Pr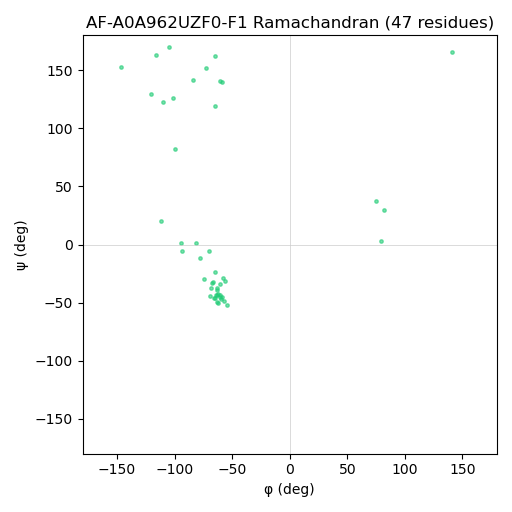otein AF-A0A962UZF0-F1 (afdb_monomer)

Radius of gyration: 10.97 Å; Cα contacts (8 Å, |Δi|>4): 27; chains: 1; bounding box: 27×25×28 Å

Nearest PDB structures (foldseek):
  1ny5-assembly1_A  TM=9.383E-01  e=7.892E-02  Aquifex aeolicus
  6luf-assembly5_E  TM=9.198E-01  e=1.032E-01  Vibrio cholerae O395
  3m0e-assembly1_A  TM=9.059E-01  e=8.440E-02  Aquifex aeolicus
  2bjw-assembly1_A  TM=9.474E-01  e=1.767E-01  Escherichia coli K-12
  2c9c-assembly1_A  TM=9.547E-01  e=3.025E-01  Escherichia coli K-12

Foldseek 3Di:
DQPDPVSVVLVVVLLVQLADPDDDDFDDDPPPCSVVSVLSSQCNHPNND

Secondary structure (DSSP, 8-state):
---SHHHHHHHHHHHHHHT--S-------TTS-HHHHHHHHHHTSTT--

pLDDT: mean 91.37, std 5.62, range [67.06, 96.62]

Sequence (49 aa):
LGRSAAMDRVRTLIHKLARSQAPILITGESGTGKELAARSIHASGPRAD

Solvent-accessible surface area (backbone atoms only — not comparable to full-atom values): 3185 Å² total; per-residue (Å²): 135,78,90,43,76,67,48,53,50,50,52,53,49,36,63,61,51,12,75,51,91,68,91,82,88,85,83,79,68,88,91,74,51,61,71,56,52,52,49,53,20,41,66,65,20,95,77,47,128

Structure (mmCIF, N/CA/C/O backbone):
data_AF-A0A962UZF0-F1
#
_entry.id   AF-A0A962UZF0-F1
#
loop_
_atom_site.group_PDB
_atom_site.id
_atom_site.type_symbol
_atom_site.label_atom_id
_atom_site.label_alt_id
_atom_site.label_comp_id
_atom_site.label_asym_id
_atom_site.label_entity_id
_atom_site.label_seq_id
_atom_site.pdbx_PDB_ins_code
_atom_site.Cartn_x
_atom_site.Cartn_y
_atom_site.Car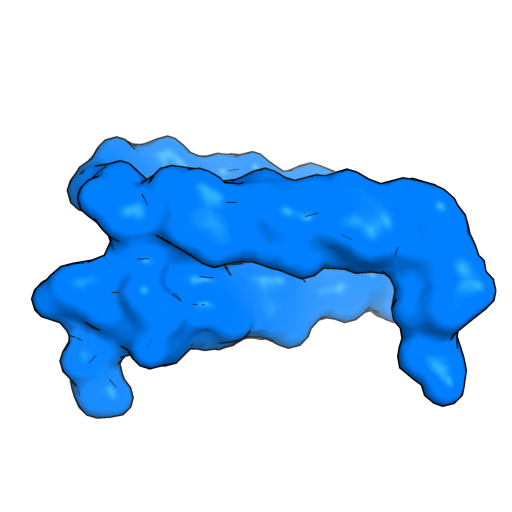tn_z
_atom_site.occupancy
_atom_site.B_iso_or_equiv
_atom_site.auth_seq_id
_atom_site.auth_comp_id
_atom_site.auth_asym_id
_atom_site.auth_atom_id
_atom_site.pdbx_PDB_model_num
ATOM 1 N N . LEU A 1 1 ? 2.859 4.143 -19.621 1.00 67.06 1 LEU A N 1
ATOM 2 C CA . LEU A 1 1 ? 3.715 3.527 -18.578 1.00 67.06 1 LEU A CA 1
ATOM 3 C C . LEU A 1 1 ? 2.820 2.813 -17.561 1.00 67.06 1 LEU A C 1
ATOM 5 O O . LEU A 1 1 ? 1.699 3.263 -17.363 1.00 67.06 1 LEU A O 1
ATOM 9 N N . GLY A 1 2 ? 3.252 1.681 -16.992 1.00 78.94 2 GLY A N 1
ATOM 10 C CA . GLY A 1 2 ? 2.472 0.937 -15.983 1.00 78.94 2 GLY A CA 1
ATOM 11 C C . GLY A 1 2 ? 1.271 0.140 -16.519 1.00 78.94 2 GLY A C 1
ATOM 12 O O . GLY A 1 2 ? 0.219 0.116 -15.885 1.00 78.94 2 GLY A O 1
ATOM 13 N N . ARG A 1 3 ? 1.393 -0.468 -17.706 1.00 88.62 3 ARG A N 1
ATOM 14 C CA . ARG A 1 3 ? 0.397 -1.393 -18.277 1.00 88.62 3 ARG A CA 1
ATOM 15 C C . ARG A 1 3 ? 0.872 -2.823 -18.031 1.00 88.62 3 ARG A C 1
ATOM 17 O O . ARG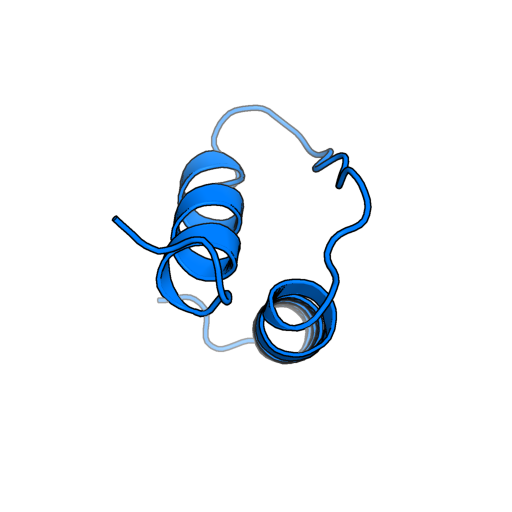 A 1 3 ? 1.549 -3.404 -18.870 1.00 88.62 3 ARG A O 1
ATOM 24 N N . SER A 1 4 ? 0.614 -3.335 -16.837 1.00 95.50 4 SER A N 1
ATOM 25 C CA . SER A 1 4 ? 0.924 -4.713 -16.464 1.00 95.50 4 SER A CA 1
AT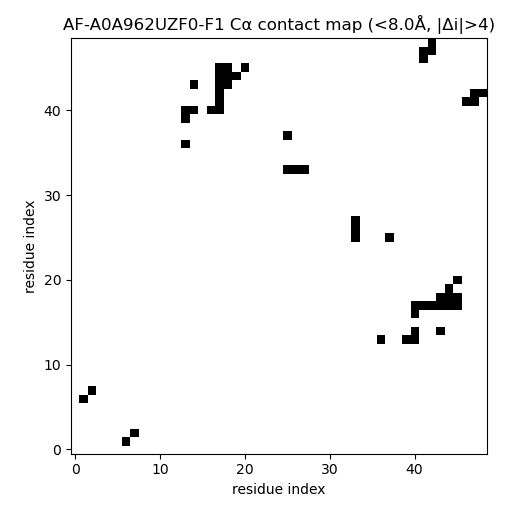OM 26 C C . SER A 1 4 ? -0.134 -5.220 -15.496 1.00 95.50 4 SER A C 1
ATOM 28 O O . SER A 1 4 ? -0.688 -4.441 -14.719 1.00 95.50 4 SER A O 1
ATOM 30 N N . ALA A 1 5 ? -0.356 -6.535 -15.483 1.00 95.69 5 ALA A N 1
ATOM 31 C CA . ALA A 1 5 ? -1.312 -7.152 -14.567 1.00 95.69 5 ALA A CA 1
ATOM 32 C C . ALA A 1 5 ? -1.006 -6.828 -13.090 1.00 95.69 5 ALA A C 1
ATOM 34 O O . ALA A 1 5 ? -1.917 -6.700 -12.276 1.00 95.69 5 ALA A O 1
ATOM 35 N N . ALA A 1 6 ? 0.272 -6.652 -12.736 1.00 92.69 6 ALA A N 1
ATOM 36 C CA . ALA A 1 6 ? 0.670 -6.217 -11.400 1.00 92.69 6 ALA A CA 1
ATOM 37 C C . ALA A 1 6 ? 0.174 -4.794 -11.091 1.00 92.69 6 ALA A C 1
ATOM 39 O O . ALA A 1 6 ? -0.414 -4.566 -10.036 1.00 92.69 6 ALA A O 1
ATOM 40 N N . MET A 1 7 ? 0.337 -3.853 -12.025 1.00 93.88 7 MET A N 1
ATOM 41 C CA . MET A 1 7 ? -0.148 -2.482 -11.849 1.00 93.88 7 MET A CA 1
ATOM 42 C C . MET A 1 7 ? -1.677 -2.400 -11.810 1.00 93.88 7 MET A C 1
ATOM 44 O O . MET A 1 7 ? -2.221 -1.584 -11.068 1.00 93.88 7 MET A O 1
ATOM 48 N N . ASP A 1 8 ? -2.384 -3.268 -12.533 1.00 94.75 8 ASP A N 1
ATOM 49 C CA . ASP A 1 8 ? -3.851 -3.332 -12.471 1.00 94.75 8 ASP A CA 1
ATOM 50 C C . ASP A 1 8 ? -4.353 -3.843 -11.111 1.00 94.75 8 ASP A C 1
ATOM 52 O O . ASP A 1 8 ? -5.324 -3.314 -10.557 1.00 94.75 8 ASP A O 1
ATOM 56 N N . ARG A 1 9 ? -3.641 -4.805 -10.507 1.00 94.50 9 ARG A N 1
ATOM 57 C CA . ARG A 1 9 ? -3.904 -5.241 -9.125 1.00 94.50 9 ARG A CA 1
ATOM 58 C C . ARG A 1 9 ? -3.665 -4.111 -8.131 1.00 94.50 9 ARG A C 1
ATOM 60 O O . ARG A 1 9 ? -4.497 -3.902 -7.253 1.00 94.50 9 ARG A O 1
ATOM 67 N N . VAL A 1 10 ? -2.575 -3.357 -8.290 1.00 93.19 10 VAL A N 1
ATOM 68 C CA . VAL A 1 10 ? -2.281 -2.191 -7.441 1.00 93.19 10 VAL A CA 1
ATOM 69 C C . VAL A 1 10 ? -3.403 -1.155 -7.535 1.00 93.19 10 VAL A C 1
ATOM 71 O O . VAL A 1 10 ? -3.904 -0.725 -6.501 1.00 93.19 10 VAL A O 1
ATOM 74 N N . ARG A 1 11 ? -3.875 -0.812 -8.741 1.00 93.31 11 ARG A N 1
ATOM 75 C CA . ARG A 1 11 ? -5.013 0.113 -8.928 1.00 93.31 11 ARG A CA 1
ATOM 76 C C . ARG A 1 11 ? -6.282 -0.388 -8.238 1.00 93.31 11 ARG A C 1
ATOM 78 O O . ARG A 1 11 ? -6.938 0.367 -7.525 1.00 93.31 11 ARG A O 1
ATOM 85 N N . THR A 1 12 ? -6.597 -1.672 -8.394 1.00 95.00 12 THR A N 1
ATOM 86 C CA . THR A 1 12 ? -7.751 -2.295 -7.727 1.00 95.00 12 THR A CA 1
ATOM 87 C C . THR A 1 12 ? -7.638 -2.213 -6.201 1.00 95.00 12 THR A C 1
ATOM 89 O O . THR A 1 12 ? -8.609 -1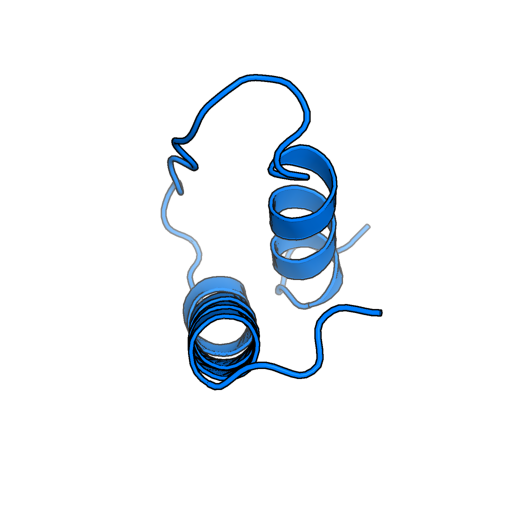.875 -5.521 1.00 95.00 12 THR A O 1
ATOM 92 N N . LEU A 1 13 ? -6.450 -2.482 -5.649 1.00 94.38 13 LEU A N 1
ATOM 93 C CA . LEU A 1 13 ? -6.189 -2.368 -4.213 1.00 94.38 13 LEU A CA 1
ATOM 94 C C . LEU A 1 13 ? -6.323 -0.926 -3.725 1.00 94.38 13 LEU A C 1
ATOM 96 O O . LEU A 1 13 ? -6.972 -0.708 -2.707 1.00 94.38 13 LEU A O 1
ATOM 100 N N . ILE A 1 14 ? -5.785 0.044 -4.468 1.00 94.06 14 ILE A N 1
ATOM 101 C CA . ILE A 1 14 ? -5.918 1.475 -4.166 1.00 94.06 14 ILE A CA 1
ATOM 102 C C . ILE A 1 14 ? -7.397 1.853 -4.030 1.00 94.06 14 ILE A C 1
ATOM 104 O O . ILE A 1 14 ? -7.793 2.375 -2.992 1.00 94.06 14 ILE A O 1
ATOM 108 N N . HIS A 1 15 ? -8.238 1.510 -5.011 1.00 93.81 15 HIS A N 1
ATOM 109 C CA . HIS A 1 15 ? -9.674 1.811 -4.950 1.00 93.81 15 HIS A CA 1
ATOM 110 C C . HIS A 1 15 ? -10.390 1.106 -3.793 1.00 93.81 15 HIS A C 1
ATOM 112 O O . HIS A 1 15 ? -11.281 1.676 -3.162 1.00 93.81 15 HIS A O 1
ATOM 118 N N . LYS A 1 16 ? -10.009 -0.139 -3.484 1.00 94.00 16 LYS A N 1
ATOM 119 C CA . LYS A 1 16 ? -10.594 -0.870 -2.356 1.00 94.00 16 LYS A CA 1
ATOM 120 C C . LYS A 1 16 ? -10.240 -0.204 -1.025 1.00 94.00 16 LYS A C 1
ATOM 122 O O . LYS A 1 16 ? -11.129 -0.043 -0.191 1.00 94.00 16 LYS A O 1
ATOM 127 N N . LEU A 1 17 ? -8.971 0.162 -0.849 1.00 93.56 17 LEU A N 1
ATOM 128 C CA . LEU A 1 17 ? -8.427 0.731 0.381 1.00 93.56 17 LEU A CA 1
ATOM 129 C C . LEU A 1 17 ? -8.835 2.187 0.596 1.00 93.56 17 LEU A C 1
ATOM 131 O O . LEU A 1 17 ? -9.014 2.578 1.741 1.00 93.56 17 LEU A O 1
ATOM 135 N N . ALA A 1 18 ? -9.058 2.959 -0.466 1.00 93.69 18 ALA A N 1
ATOM 136 C CA . ALA A 1 18 ? -9.507 4.347 -0.366 1.00 93.69 18 ALA A CA 1
ATOM 137 C C . ALA A 1 18 ? -10.834 4.504 0.400 1.00 93.69 18 ALA A C 1
ATOM 139 O O . ALA A 1 18 ? -11.056 5.504 1.069 1.00 93.69 18 ALA A O 1
ATOM 140 N N . ARG A 1 19 ? -11.705 3.486 0.371 1.00 91.31 19 ARG A N 1
ATOM 141 C CA . ARG A 1 19 ? -12.964 3.467 1.140 1.00 91.31 19 ARG A CA 1
ATOM 142 C C . ARG A 1 19 ? -12.771 3.131 2.624 1.00 91.31 19 ARG A C 1
ATOM 144 O O . ARG A 1 19 ? -13.716 3.238 3.400 1.00 91.31 19 ARG A O 1
ATOM 151 N N . SER A 1 20 ? -11.583 2.671 3.014 1.00 89.81 20 SER A N 1
ATOM 152 C CA . SER A 1 20 ? -11.253 2.315 4.392 1.00 89.81 20 SER A CA 1
ATOM 153 C C . SER A 1 20 ? -10.824 3.547 5.183 1.00 89.81 20 SER A C 1
ATOM 155 O O . SER A 1 20 ? -10.079 4.386 4.689 1.00 89.81 20 SER A O 1
ATOM 157 N N . GLN A 1 21 ? -11.242 3.618 6.446 1.00 85.94 21 GLN A N 1
ATOM 158 C CA . GLN A 1 21 ? -10.792 4.645 7.392 1.00 85.94 21 GLN A CA 1
ATOM 159 C C . GLN A 1 21 ? -9.595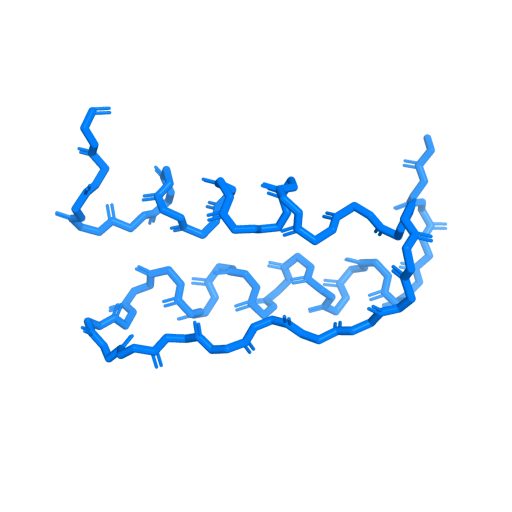 4.191 8.242 1.00 85.94 21 GLN A C 1
ATOM 161 O O . GLN A 1 21 ? -9.070 4.992 9.023 1.00 85.94 21 GLN A O 1
ATOM 166 N N . ALA A 1 22 ? -9.190 2.922 8.119 1.00 90.62 22 ALA A N 1
ATOM 167 C CA . ALA A 1 22 ? -8.086 2.340 8.873 1.00 90.62 22 ALA A CA 1
ATOM 168 C C . ALA A 1 22 ? -6.720 2.865 8.383 1.00 90.62 22 ALA A C 1
ATOM 170 O O . ALA A 1 22 ? -6.586 3.178 7.198 1.00 90.62 22 ALA A O 1
ATOM 171 N N . PRO A 1 23 ? -5.693 2.920 9.252 1.00 90.50 23 PRO A N 1
ATOM 172 C CA . PRO A 1 23 ? -4.328 3.237 8.839 1.00 90.50 23 PRO A CA 1
ATOM 173 C C . PRO A 1 23 ? -3.802 2.248 7.788 1.00 90.50 23 PRO A C 1
ATOM 175 O O . PRO A 1 23 ? -4.029 1.042 7.894 1.00 90.50 23 PRO A O 1
ATOM 178 N N . ILE A 1 24 ? -3.078 2.754 6.786 1.00 90.19 24 ILE A N 1
ATOM 179 C CA . ILE A 1 24 ? -2.513 1.954 5.690 1.00 90.19 24 ILE A CA 1
ATOM 180 C C . ILE A 1 24 ? -0.992 2.113 5.685 1.00 90.19 24 ILE A C 1
ATOM 182 O O . ILE A 1 24 ? -0.481 3.231 5.661 1.00 90.19 24 ILE A O 1
ATOM 186 N N . LEU A 1 25 ? -0.274 0.988 5.656 1.00 93.50 25 LEU A N 1
ATOM 187 C CA . LEU A 1 25 ? 1.175 0.936 5.471 1.00 93.50 25 LEU A CA 1
ATOM 188 C C . LEU A 1 25 ? 1.494 0.545 4.024 1.00 93.50 25 LEU A C 1
ATOM 190 O O . LEU A 1 25 ? 1.040 -0.494 3.549 1.00 93.50 25 LEU A O 1
ATOM 194 N N . ILE A 1 26 ? 2.299 1.357 3.337 1.00 92.75 26 ILE A N 1
ATOM 195 C CA . ILE A 1 26 ? 2.761 1.082 1.970 1.00 92.75 26 ILE A CA 1
ATOM 196 C C . ILE A 1 26 ? 4.252 0.754 2.018 1.00 92.75 26 ILE A C 1
ATOM 198 O O . ILE A 1 26 ? 5.058 1.561 2.478 1.00 92.75 26 ILE A O 1
ATOM 202 N N . THR A 1 27 ? 4.623 -0.422 1.521 1.00 94.69 27 THR A N 1
ATOM 203 C CA . THR A 1 27 ? 6.003 -0.926 1.517 1.00 94.69 27 THR A CA 1
ATOM 204 C C . THR A 1 27 ? 6.528 -1.099 0.093 1.00 94.69 27 THR A C 1
ATOM 206 O O . THR A 1 27 ? 5.768 -1.077 -0.875 1.00 94.69 27 THR A O 1
ATOM 209 N N . GLY A 1 28 ? 7.852 -1.209 -0.044 1.00 93.81 28 GLY A N 1
ATOM 210 C CA . GLY A 1 28 ? 8.539 -1.367 -1.330 1.00 93.81 28 GLY A CA 1
ATOM 211 C C . GLY A 1 28 ? 9.844 -0.578 -1.398 1.00 93.81 28 GLY A C 1
ATOM 212 O O . GLY A 1 28 ? 10.088 0.315 -0.583 1.00 93.81 28 GLY A O 1
ATOM 213 N N . GLU A 1 29 ? 10.675 -0.885 -2.387 1.00 96.62 29 GLU A N 1
ATOM 214 C CA . GLU A 1 29 ? 11.990 -0.262 -2.574 1.00 96.62 29 GLU A CA 1
ATOM 215 C C . GLU A 1 29 ? 11.892 1.239 -2.891 1.00 96.62 29 GLU A C 1
ATOM 217 O O . GLU A 1 29 ? 10.829 1.759 -3.262 1.00 96.62 29 GLU A O 1
ATOM 222 N N . SER A 1 30 ? 12.995 1.965 -2.712 1.00 94.62 30 SER A N 1
ATOM 223 C CA . SER A 1 30 ? 13.066 3.385 -3.068 1.00 94.62 30 SER A CA 1
ATOM 224 C C . SER A 1 30 ? 12.812 3.583 -4.569 1.00 94.62 30 SER A C 1
ATOM 226 O O . SER A 1 30 ? 13.238 2.770 -5.383 1.00 94.62 30 SER A O 1
ATOM 228 N N . GLY A 1 31 ? 12.077 4.633 -4.947 1.00 92.25 31 GLY A N 1
ATOM 229 C CA . GLY A 1 31 ? 11.773 4.936 -6.355 1.00 92.25 31 GLY A CA 1
ATOM 230 C C . GLY A 1 31 ? 10.644 4.114 -6.999 1.00 92.25 31 GLY A C 1
ATOM 231 O O . GLY A 1 31 ? 10.338 4.325 -8.168 1.00 92.25 31 GLY A O 1
ATOM 232 N N . THR A 1 32 ? 9.965 3.229 -6.259 1.00 92.12 32 THR A N 1
ATOM 233 C CA . THR A 1 32 ? 8.852 2.401 -6.785 1.00 92.12 32 THR A CA 1
ATOM 234 C C . THR A 1 32 ? 7.493 3.116 -6.856 1.00 92.12 32 THR A C 1
ATOM 236 O O . THR A 1 32 ? 6.502 2.523 -7.278 1.00 92.12 32 THR A O 1
ATOM 239 N N . GLY A 1 33 ? 7.425 4.395 -6.470 1.00 92.25 33 GLY A N 1
ATOM 240 C CA . GLY A 1 33 ? 6.208 5.209 -6.581 1.00 92.25 33 GLY A CA 1
ATOM 241 C C . GLY A 1 33 ? 5.191 5.011 -5.451 1.00 92.25 33 GLY A C 1
ATOM 242 O O . GLY A 1 33 ? 3.991 5.197 -5.660 1.00 92.25 33 GLY A O 1
ATOM 243 N N . LYS A 1 34 ? 5.642 4.663 -4.240 1.00 95.31 34 LYS A N 1
ATOM 244 C CA . LYS A 1 34 ? 4.774 4.497 -3.056 1.00 95.31 34 LYS A CA 1
ATOM 245 C C . LYS A 1 34 ? 4.035 5.783 -2.686 1.00 95.31 34 LYS A C 1
ATOM 247 O O . LYS A 1 34 ? 2.880 5.738 -2.276 1.00 95.31 34 LYS A O 1
ATOM 252 N N . GLU A 1 35 ? 4.672 6.929 -2.893 1.00 95.06 35 GLU A N 1
ATOM 253 C CA . GLU A 1 35 ? 4.112 8.257 -2.646 1.00 95.06 35 GLU A CA 1
ATOM 254 C C . GLU A 1 35 ? 2.967 8.563 -3.616 1.00 95.06 35 GLU A C 1
ATOM 256 O O . GLU A 1 35 ? 2.009 9.245 -3.253 1.00 95.06 35 GLU A O 1
ATOM 261 N N . LEU A 1 36 ? 3.047 8.049 -4.848 1.00 93.69 36 LEU A N 1
ATOM 262 C CA . LEU A 1 36 ? 1.960 8.152 -5.816 1.00 93.69 36 LEU A CA 1
ATOM 263 C C . LEU A 1 36 ? 0.780 7.278 -5.380 1.00 93.69 36 LEU A C 1
ATOM 265 O O . LEU A 1 36 ? -0.351 7.753 -5.373 1.00 93.69 36 LEU A O 1
ATOM 269 N N . ALA A 1 37 ? 1.045 6.043 -4.939 1.00 93.56 37 ALA A N 1
ATOM 270 C CA . ALA A 1 37 ? 0.008 5.158 -4.411 1.00 93.56 37 ALA A CA 1
ATOM 271 C C . ALA A 1 37 ? -0.695 5.757 -3.177 1.00 93.56 37 ALA A C 1
ATOM 273 O O . ALA A 1 37 ? -1.923 5.769 -3.129 1.00 93.56 37 ALA A O 1
ATOM 274 N N . ALA A 1 38 ? 0.062 6.314 -2.223 1.00 94.06 38 ALA A N 1
ATOM 275 C CA . ALA A 1 38 ? -0.481 6.988 -1.040 1.00 94.06 38 ALA A CA 1
ATOM 276 C C . ALA A 1 38 ? -1.417 8.144 -1.418 1.00 94.06 38 ALA A C 1
ATOM 278 O O . ALA A 1 38 ? -2.548 8.213 -0.934 1.00 94.06 38 ALA A O 1
ATOM 279 N N . ARG A 1 39 ? -0.972 9.019 -2.330 1.00 93.94 39 ARG A N 1
ATOM 280 C CA . ARG A 1 39 ? -1.779 10.147 -2.813 1.00 93.94 39 ARG A CA 1
ATOM 281 C C . ARG A 1 39 ? -3.043 9.687 -3.525 1.00 93.94 39 ARG A C 1
ATOM 283 O O . ARG A 1 39 ? -4.102 10.246 -3.273 1.00 93.94 39 ARG A O 1
ATOM 290 N N . SER A 1 40 ? -2.961 8.658 -4.368 1.00 94.25 40 SER A N 1
ATOM 291 C CA . SER A 1 40 ? -4.140 8.111 -5.046 1.00 94.25 40 SER A CA 1
ATOM 292 C C . SER A 1 40 ? -5.163 7.527 -4.068 1.00 94.25 40 SER A C 1
ATOM 294 O O . SER A 1 40 ? -6.360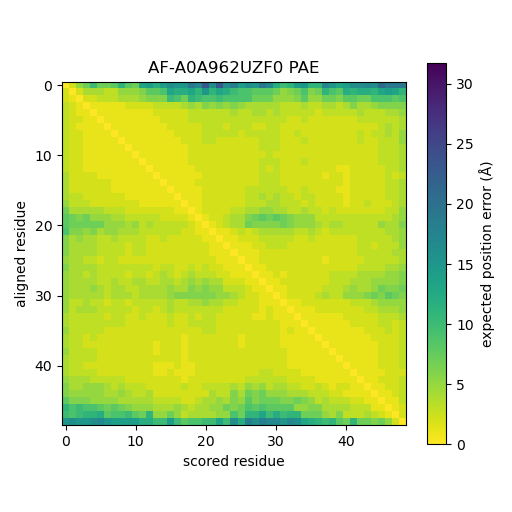 7.717 -4.274 1.00 94.25 40 SER A O 1
ATOM 296 N N . ILE A 1 41 ? -4.712 6.847 -3.005 1.00 94.12 41 ILE A N 1
ATOM 297 C CA . ILE A 1 41 ? -5.590 6.331 -1.942 1.00 94.12 41 ILE A CA 1
ATOM 298 C C . ILE A 1 41 ? -6.282 7.487 -1.218 1.00 94.12 41 ILE A C 1
ATOM 300 O O . ILE A 1 41 ? -7.501 7.461 -1.077 1.00 94.12 41 ILE A O 1
ATOM 304 N N . HIS A 1 42 ? -5.520 8.496 -0.791 1.00 94.00 42 HIS A N 1
ATOM 305 C CA . HIS A 1 42 ? -6.051 9.650 -0.067 1.00 94.00 42 HIS A CA 1
ATOM 306 C C . HIS A 1 42 ? -7.060 10.444 -0.911 1.00 94.00 42 HIS A C 1
ATOM 308 O O . HIS A 1 42 ? -8.187 10.640 -0.470 1.00 94.00 42 HIS A O 1
ATOM 314 N N . ALA A 1 43 ? -6.704 10.794 -2.152 1.00 93.25 43 ALA A N 1
ATOM 315 C CA . ALA A 1 43 ? -7.560 11.560 -3.063 1.00 93.25 43 ALA A CA 1
ATOM 316 C C . ALA A 1 43 ? -8.848 10.822 -3.472 1.00 93.25 43 ALA A C 1
ATOM 318 O O . ALA A 1 43 ? -9.828 11.451 -3.855 1.00 93.25 43 ALA A O 1
ATOM 319 N N . SER A 1 44 ? -8.855 9.487 -3.407 1.00 91.31 44 SER A N 1
ATOM 320 C CA . SER A 1 44 ? -10.042 8.670 -3.708 1.00 91.31 44 SER A CA 1
ATOM 321 C C . SER A 1 44 ? -10.857 8.318 -2.457 1.00 91.31 44 SER A C 1
ATOM 323 O O . SER A 1 44 ? -11.805 7.534 -2.546 1.00 91.31 44 SER A O 1
ATOM 325 N N . GLY A 1 45 ? -10.435 8.799 -1.287 1.00 90.06 45 GLY A N 1
ATOM 326 C CA . GLY A 1 45 ? -11.001 8.440 0.002 1.00 90.06 45 GLY A CA 1
ATOM 327 C C . GLY A 1 45 ? -11.883 9.533 0.609 1.00 90.06 45 GLY A C 1
ATOM 328 O O . GLY A 1 45 ? -11.905 10.668 0.150 1.00 90.06 45 GLY A O 1
ATOM 329 N N . PRO A 1 46 ? -12.599 9.212 1.694 1.00 86.19 46 PRO A N 1
ATOM 330 C CA . PRO A 1 46 ? -13.529 10.124 2.370 1.00 86.19 46 PRO A CA 1
ATOM 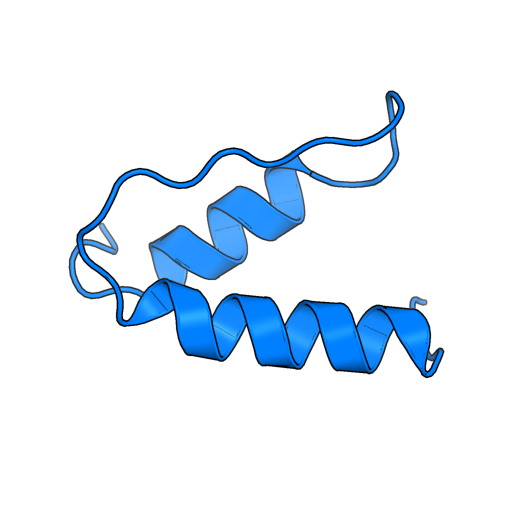331 C C . PRO A 1 46 ? -12.851 11.280 3.124 1.00 86.19 46 PRO A C 1
ATOM 333 O O . PRO A 1 46 ? -13.540 12.120 3.690 1.00 86.19 46 PRO A O 1
ATOM 336 N N . ARG A 1 47 ? -11.516 11.287 3.185 1.00 83.06 47 ARG A N 1
ATOM 337 C CA . ARG A 1 47 ? -10.692 12.336 3.799 1.00 83.06 47 ARG A CA 1
ATOM 338 C C . ARG A 1 47 ? -9.896 13.110 2.745 1.00 83.06 47 ARG A C 1
ATOM 340 O O . ARG A 1 47 ? -8.842 13.627 3.078 1.00 83.06 47 ARG A O 1
ATOM 347 N N . ALA A 1 48 ? -10.316 13.061 1.481 1.00 85.00 48 ALA A N 1
ATOM 348 C CA . ALA A 1 48 ? -9.682 13.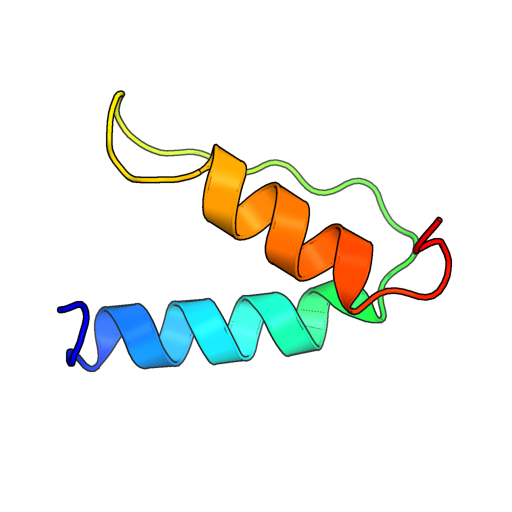836 0.426 1.00 85.00 48 ALA A CA 1
ATOM 349 C C . ALA A 1 48 ? -9.892 15.328 0.719 1.00 85.00 48 ALA A C 1
ATOM 351 O O . ALA A 1 48 ? -11.041 15.765 0.809 1.00 85.00 48 ALA A O 1
ATOM 352 N N . ASP A 1 49 ? -8.788 16.051 0.897 1.00 72.56 49 ASP A N 1
ATOM 353 C CA . ASP A 1 49 ? -8.761 17.511 1.039 1.00 72.56 49 ASP A CA 1
ATOM 354 C C . ASP A 1 49 ? -8.819 18.216 -0.329 1.00 72.56 49 ASP A C 1
ATOM 356 O O . ASP A 1 49 ? -8.214 17.694 -1.302 1.00 72.56 49 ASP A O 1
#

Mean predicted aligned error: 3.27 Å